Protein AF-A0A4J1VGM9-F1 (afdb_monomer_lite)

Organism: Streptococcus pneumoniae (NCBI:txid1313)

Secondary structure (DSSP, 8-state):
--------PPPSS-----SSHHHHHHTT-HHHHHHHHHHHTTTS-HHHHHHHHHHHHTHHHHHHHHHS---THHHHHHHHHHHHHHHHTT--S-HHHHHHHHHHHHHHHHHHHHHHHT--

InterPro domains:
  IPR002560 Transposase IS204/IS1001/IS1096/IS1165, DDE domain [PF01610] (44-102)
  IPR047951 Transposase ISL3 [PTHR33498] (29-112)

pLDDT: mean 79.6, std 15.39, range [36.38, 96.0]

Sequence (120 aa):
MDTHKEIIAKLDYEAPSCPDCGSLMKNMEPEKFFGLIEDNLKQVHPIFQTVFKTFLKDKEKIVNALQLHYSNAKLEATNNLIKLIKRNAFGFRNFENFKKRIFIALNIKKERTKFVLSRA

Foldseek 3Di:
DDPDDDPDDDDPDDDPDDPPQVPCLVVLPLVVNLVVLVVCLVVDDPVCVVVSVVCVVCVVVSSCVSPDPDDCVVVVVLVVVLVVLCVVVVHDPDVVVSVVVSVVVVVVVVVVVVVVVPPD

Radius of gyration: 21.11 Å; chains: 1; bounding box: 42×38×55 Å

Structure (mmCIF, N/CA/C/O backbone):
data_AF-A0A4J1VGM9-F1
#
_entry.id   AF-A0A4J1VGM9-F1
#
loop_
_atom_site.group_PDB
_atom_site.id
_atom_site.type_symbol
_atom_site.label_atom_id
_atom_site.label_alt_id
_atom_site.label_comp_id
_atom_site.label_asym_id
_atom_site.label_entity_id
_atom_site.label_seq_id
_atom_site.pdbx_PDB_ins_code
_atom_site.Cartn_x
_atom_site.Cartn_y
_atom_site.Cartn_z
_atom_site.occupancy
_atom_site.B_iso_or_equiv
_atom_site.auth_seq_id
_atom_site.auth_comp_id
_atom_site.auth_asym_id
_atom_site.auth_atom_id
_atom_site.pdbx_PDB_model_num
ATOM 1 N N . MET A 1 1 ? 6.077 -21.648 4.219 1.00 38.81 1 MET A N 1
ATOM 2 C CA . MET A 1 1 ? 7.090 -20.579 4.353 1.00 38.81 1 MET A CA 1
ATOM 3 C C . MET A 1 1 ? 6.342 -19.285 4.590 1.00 38.81 1 MET A C 1
ATOM 5 O O . MET A 1 1 ? 5.829 -18.703 3.641 1.00 38.81 1 MET A O 1
ATOM 9 N N . ASP A 1 2 ? 6.196 -18.918 5.859 1.00 36.38 2 ASP A N 1
ATOM 10 C CA . ASP A 1 2 ? 5.514 -17.698 6.282 1.00 36.38 2 ASP A CA 1
ATOM 11 C C . ASP A 1 2 ? 6.311 -16.478 5.811 1.00 36.38 2 ASP A C 1
ATOM 13 O O . ASP A 1 2 ? 7.458 -16.271 6.203 1.00 36.38 2 ASP A O 1
ATOM 17 N N . THR A 1 3 ? 5.734 -15.715 4.885 1.00 47.50 3 THR A N 1
ATOM 18 C CA . THR A 1 3 ? 6.351 -14.508 4.305 1.00 47.50 3 THR A CA 1
ATOM 19 C C . THR A 1 3 ? 5.972 -13.241 5.069 1.00 47.50 3 THR A C 1
ATOM 21 O O . THR A 1 3 ? 6.480 -12.159 4.765 1.00 47.50 3 THR A O 1
ATOM 24 N N . HIS A 1 4 ? 5.132 -13.365 6.095 1.00 44.44 4 HIS A N 1
ATOM 25 C CA . HIS A 1 4 ? 4.770 -12.268 6.974 1.00 44.44 4 HIS A CA 1
ATOM 26 C C . HIS A 1 4 ? 5.847 -12.087 8.046 1.00 44.44 4 HIS A C 1
ATOM 28 O O . HIS A 1 4 ? 5.900 -12.800 9.040 1.00 44.44 4 HIS A O 1
ATOM 34 N N . LYS A 1 5 ? 6.736 -11.111 7.836 1.00 47.41 5 LYS A N 1
ATOM 35 C CA . LYS A 1 5 ? 7.552 -10.569 8.926 1.00 47.41 5 LYS A CA 1
ATOM 36 C C . LYS A 1 5 ? 6.644 -9.695 9.785 1.00 47.41 5 LYS A C 1
ATOM 38 O O . LYS A 1 5 ? 6.278 -8.602 9.357 1.00 47.41 5 LYS A O 1
ATOM 43 N N . GLU A 1 6 ? 6.275 -10.171 10.967 1.00 48.44 6 GLU A N 1
ATOM 44 C CA . GLU A 1 6 ? 5.618 -9.329 11.964 1.00 48.44 6 GLU A CA 1
ATOM 45 C C . GLU A 1 6 ? 6.607 -8.262 12.441 1.00 48.44 6 GLU A C 1
ATOM 47 O O . GLU A 1 6 ? 7.673 -8.556 12.984 1.00 48.44 6 GLU A O 1
ATOM 52 N N . ILE A 1 7 ? 6.272 -6.996 12.194 1.00 51.62 7 ILE A N 1
ATOM 53 C CA . ILE A 1 7 ? 6.971 -5.871 12.808 1.00 51.62 7 ILE A CA 1
ATOM 54 C C . ILE A 1 7 ? 6.349 -5.706 14.190 1.00 51.62 7 ILE A C 1
ATOM 56 O O . ILE A 1 7 ? 5.296 -5.088 14.335 1.00 51.62 7 ILE A O 1
ATOM 60 N N . ILE A 1 8 ? 6.985 -6.288 15.202 1.00 53.38 8 ILE A N 1
ATOM 61 C CA . ILE A 1 8 ? 6.587 -6.079 16.592 1.00 53.38 8 ILE A CA 1
ATOM 62 C C . ILE A 1 8 ? 7.115 -4.706 17.008 1.00 53.38 8 ILE A C 1
ATOM 64 O O . ILE A 1 8 ? 8.291 -4.547 17.341 1.00 53.38 8 ILE A O 1
ATOM 68 N N . ALA A 1 9 ? 6.254 -3.692 16.947 1.00 57.06 9 ALA A N 1
ATOM 69 C CA . ALA A 1 9 ? 6.534 -2.408 17.569 1.00 57.06 9 ALA A CA 1
ATOM 70 C C . ALA A 1 9 ? 6.418 -2.581 19.089 1.00 57.06 9 ALA A C 1
ATOM 72 O O . ALA A 1 9 ? 5.344 -2.906 19.596 1.00 57.06 9 ALA A O 1
ATOM 73 N N . LYS A 1 10 ? 7.520 -2.384 19.821 1.00 61.88 10 LYS A N 1
ATOM 74 C CA . LYS A 1 10 ? 7.441 -2.210 21.274 1.00 61.88 10 LYS A CA 1
ATOM 75 C C . LYS A 1 10 ? 6.797 -0.857 21.537 1.00 61.88 10 LYS A C 1
ATOM 77 O O . LYS A 1 10 ? 7.273 0.159 21.040 1.00 61.88 10 LYS A O 1
ATOM 82 N N . LEU A 1 11 ? 5.686 -0.876 22.254 1.00 66.31 11 LEU A N 1
ATOM 83 C CA . LEU A 1 11 ? 5.003 0.325 22.700 1.00 66.31 11 LEU A CA 1
ATOM 84 C C . LEU A 1 11 ? 5.643 0.758 24.022 1.00 66.31 11 LEU A C 1
ATOM 86 O O . LEU A 1 11 ? 5.851 -0.080 24.896 1.00 66.31 11 LEU A O 1
ATOM 90 N N . ASP A 1 12 ? 5.920 2.051 24.179 1.00 76.88 12 ASP A N 1
ATOM 91 C CA . ASP A 1 12 ? 6.443 2.627 25.432 1.00 76.88 12 ASP A CA 1
ATOM 92 C C . ASP A 1 12 ? 5.344 2.793 26.506 1.00 76.88 12 ASP A C 1
ATOM 94 O O . ASP A 1 12 ? 5.500 3.540 27.468 1.00 76.88 12 ASP A O 1
ATOM 98 N N . TYR A 1 13 ? 4.201 2.125 26.328 1.00 69.62 13 TYR A N 1
ATOM 99 C CA . TYR A 1 13 ? 3.071 2.127 27.248 1.00 69.62 13 TYR A CA 1
ATOM 100 C C . TYR A 1 13 ? 2.512 0.711 27.401 1.00 69.62 13 TYR A C 1
ATOM 102 O O . TYR A 1 13 ? 2.550 -0.093 26.466 1.00 69.62 13 TYR A O 1
ATOM 110 N N . GLU A 1 14 ? 1.965 0.417 28.580 1.00 67.19 14 GLU A N 1
ATOM 111 C CA . GLU A 1 14 ? 1.233 -0.824 28.818 1.00 67.19 14 GLU A CA 1
ATOM 112 C C . GLU A 1 14 ? -0.067 -0.800 28.013 1.00 67.19 14 GLU A C 1
ATOM 114 O O . GLU A 1 14 ? -1.008 -0.064 28.316 1.00 67.19 14 GLU A O 1
ATOM 119 N N . ALA A 1 15 ? -0.097 -1.574 26.929 1.00 65.56 15 ALA A N 1
ATOM 120 C CA . ALA A 1 15 ? -1.300 -1.738 26.137 1.00 65.56 15 ALA A CA 1
ATOM 121 C C . ALA A 1 15 ? -2.320 -2.566 26.941 1.00 65.56 15 ALA A C 1
ATOM 123 O O . ALA A 1 15 ? -1.984 -3.672 27.376 1.00 65.56 15 ALA A O 1
ATOM 124 N N . PRO A 1 16 ? -3.556 -2.074 27.139 1.00 69.19 16 PRO A N 1
ATOM 125 C CA . PRO A 1 16 ? -4.588 -2.847 27.817 1.00 69.19 16 PRO A CA 1
ATOM 126 C C . PRO A 1 16 ? -4.864 -4.146 27.054 1.00 69.19 16 PRO A C 1
ATOM 128 O O . PRO A 1 16 ? -4.812 -4.178 25.820 1.00 69.19 16 PRO A O 1
ATOM 131 N N . SER A 1 17 ? -5.161 -5.225 27.786 1.00 66.75 17 SER A N 1
ATOM 132 C CA . SER A 1 17 ? -5.465 -6.513 27.166 1.00 66.75 17 SER A CA 1
ATOM 133 C C . SER A 1 17 ? -6.698 -6.365 26.286 1.00 66.75 17 SER A C 1
ATOM 135 O O . SER A 1 17 ? -7.799 -6.109 26.771 1.00 66.75 17 SER A O 1
ATOM 137 N N . CYS A 1 18 ? -6.502 -6.534 24.990 1.00 67.50 18 CYS A N 1
ATOM 138 C CA . CYS A 1 18 ? -7.559 -6.467 24.009 1.00 67.50 18 CYS A CA 1
ATOM 139 C C . CYS A 1 18 ? -7.672 -7.852 23.358 1.00 67.50 18 CYS A C 1
ATOM 141 O O . CYS A 1 18 ? -6.974 -8.131 22.381 1.00 67.50 18 CYS A O 1
ATOM 143 N N . PRO A 1 19 ? -8.482 -8.754 23.945 1.00 65.25 19 PRO A N 1
ATOM 144 C CA . PRO A 1 19 ? -8.539 -10.153 23.526 1.00 65.25 19 PRO A CA 1
ATOM 145 C C . PRO A 1 19 ? -9.017 -10.332 22.075 1.00 65.25 19 PRO A C 1
ATOM 147 O O . PRO A 1 19 ? -8.644 -11.316 21.442 1.00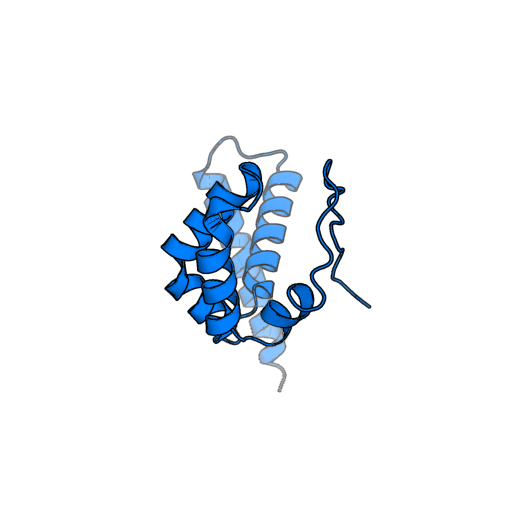 65.25 19 PRO A O 1
ATOM 150 N N . ASP A 1 20 ? -9.737 -9.349 21.514 1.00 64.06 20 ASP A N 1
ATOM 151 C CA . ASP A 1 20 ? -10.415 -9.487 20.216 1.00 64.06 20 ASP A CA 1
ATOM 152 C C . ASP A 1 20 ? -9.939 -8.529 19.105 1.00 64.06 20 ASP A C 1
ATOM 154 O O . ASP A 1 20 ? -10.281 -8.717 17.940 1.00 64.06 20 ASP A O 1
ATOM 158 N N . CYS A 1 21 ? -9.114 -7.509 19.368 1.00 62.94 21 CYS A N 1
ATOM 159 C CA . CYS A 1 21 ? -8.731 -6.566 18.296 1.00 62.94 21 CYS A CA 1
ATOM 160 C C . CYS A 1 21 ? -7.877 -7.199 17.193 1.00 62.94 21 CYS A C 1
ATOM 162 O O . CYS A 1 21 ? -7.968 -6.781 16.037 1.00 62.94 21 CYS A O 1
ATOM 164 N N . GLY A 1 22 ? -7.069 -8.212 17.518 1.00 60.12 22 GLY A N 1
ATOM 165 C CA . GLY A 1 22 ? -6.265 -8.924 16.522 1.00 60.12 22 GLY A CA 1
ATOM 166 C C . GLY A 1 22 ? -7.104 -9.770 15.556 1.00 60.12 22 GLY A C 1
ATOM 167 O O . GLY A 1 22 ? -6.707 -9.970 14.406 1.00 60.12 22 GLY A O 1
ATOM 168 N N . SER A 1 23 ? -8.269 -10.254 15.996 1.00 62.84 23 SER A N 1
ATOM 169 C CA . SER A 1 23 ? -9.154 -11.106 15.197 1.00 62.84 23 SER A CA 1
ATOM 170 C C . SER A 1 23 ? -10.134 -10.300 14.342 1.00 62.84 23 SER A C 1
ATOM 172 O O . SER A 1 23 ? -10.480 -10.751 13.256 1.00 62.84 23 SER A O 1
ATOM 174 N N . LEU A 1 24 ? -10.509 -9.078 14.736 1.00 65.31 24 LEU A N 1
ATOM 175 C CA . LEU A 1 24 ? -11.466 -8.246 13.985 1.00 65.31 24 LEU A CA 1
ATOM 176 C C . LEU A 1 24 ? -11.010 -7.903 12.561 1.00 65.31 24 LEU A C 1
ATOM 178 O O . LEU A 1 24 ? -11.801 -7.985 11.621 1.00 65.31 24 LEU A O 1
ATOM 182 N N . MET A 1 25 ? -9.726 -7.574 12.376 1.00 63.22 25 MET A N 1
ATOM 183 C CA . MET A 1 25 ? -9.179 -7.329 11.035 1.00 63.22 25 MET A CA 1
ATOM 184 C C . MET A 1 25 ? -8.943 -8.621 10.244 1.00 63.22 25 MET A C 1
ATOM 186 O O . MET A 1 25 ? -9.064 -8.611 9.022 1.00 63.22 25 MET A O 1
ATOM 190 N N . LYS A 1 26 ? -8.635 -9.739 10.920 1.00 64.25 26 LYS A N 1
ATOM 191 C CA . LYS A 1 26 ? -8.477 -11.056 10.275 1.00 64.25 26 LYS A CA 1
ATOM 192 C C . LYS A 1 26 ? -9.810 -11.644 9.812 1.00 64.25 26 LYS A C 1
ATOM 194 O O . LYS A 1 26 ? -9.843 -12.311 8.785 1.00 64.25 26 LYS A O 1
ATOM 199 N N . ASN A 1 27 ? -10.887 -11.368 10.541 1.00 66.94 27 ASN A N 1
ATOM 200 C CA . ASN A 1 27 ? -12.219 -11.907 10.283 1.00 66.94 27 ASN A CA 1
ATOM 201 C C . ASN A 1 27 ? -13.052 -11.031 9.330 1.00 66.94 27 ASN A C 1
ATOM 203 O O . ASN A 1 27 ? -14.209 -11.353 9.100 1.00 66.94 27 ASN A O 1
ATOM 207 N N . MET A 1 28 ? -12.477 -9.956 8.767 1.00 69.25 28 MET A N 1
ATOM 208 C CA . MET A 1 28 ? -13.153 -9.043 7.832 1.00 69.25 28 MET A CA 1
ATOM 209 C C . MET A 1 28 ? -14.484 -8.484 8.368 1.00 69.25 28 MET A C 1
ATOM 211 O O . MET A 1 28 ? -15.462 -8.408 7.633 1.00 69.25 28 MET A O 1
ATOM 215 N N . GLU A 1 29 ? -14.511 -8.045 9.629 1.00 80.44 29 GLU A N 1
ATOM 216 C CA . GLU A 1 29 ? -15.694 -7.430 10.257 1.00 80.44 29 GLU A CA 1
ATOM 217 C C . GLU A 1 29 ? -15.482 -5.907 10.418 1.00 80.44 29 GLU A C 1
ATOM 219 O O . GLU A 1 29 ? -15.218 -5.425 11.531 1.00 80.44 29 GLU A O 1
ATOM 224 N N . PRO A 1 30 ? -15.518 -5.117 9.324 1.00 81.69 30 PRO A N 1
ATOM 225 C CA . PRO A 1 30 ? -15.172 -3.702 9.371 1.00 81.69 30 PRO A CA 1
ATOM 226 C C . PRO A 1 30 ? -16.110 -2.883 10.261 1.00 81.69 30 PRO A C 1
ATOM 228 O O . PRO A 1 30 ? -15.659 -1.942 10.909 1.00 81.69 30 PRO A O 1
ATOM 231 N N . GLU A 1 31 ? -17.392 -3.230 10.340 1.00 84.62 31 GLU A N 1
ATOM 232 C CA . GLU A 1 31 ? -18.383 -2.500 11.135 1.00 84.62 31 GLU A CA 1
ATOM 233 C C . GLU A 1 31 ? -18.026 -2.530 12.624 1.00 84.62 31 GLU A C 1
ATOM 235 O O . GLU A 1 31 ? -18.003 -1.485 13.277 1.00 84.62 31 GLU A O 1
ATOM 240 N N . LYS A 1 32 ? -17.663 -3.708 13.145 1.00 86.12 32 LYS A N 1
ATOM 241 C CA . LYS A 1 32 ? -17.219 -3.875 14.536 1.00 86.12 32 LYS A CA 1
ATOM 242 C C . LYS A 1 32 ? -15.898 -3.154 14.796 1.00 86.12 32 LYS A C 1
ATOM 244 O O . LYS A 1 32 ? -15.735 -2.528 15.839 1.00 86.12 32 LYS A O 1
ATOM 249 N N . PHE A 1 33 ? -14.969 -3.207 13.842 1.00 86.56 33 PHE A N 1
ATOM 250 C CA . PHE A 1 33 ? -13.687 -2.511 13.945 1.00 86.56 33 PHE A CA 1
ATOM 251 C C . PHE A 1 33 ? -13.859 -0.988 14.043 1.00 86.56 33 PHE A C 1
ATOM 253 O O . PHE A 1 33 ? -13.291 -0.360 14.936 1.00 86.56 33 PHE A O 1
ATOM 260 N N . PHE A 1 34 ? -14.661 -0.392 13.158 1.00 89.88 34 PHE A N 1
ATOM 261 C CA . PHE A 1 34 ? -14.890 1.052 13.168 1.00 89.88 34 PHE A CA 1
ATOM 262 C C . PHE A 1 34 ? -15.713 1.512 14.376 1.00 89.88 34 PHE A C 1
ATOM 264 O O . PHE A 1 34 ? -15.388 2.559 14.930 1.00 89.88 34 PHE A O 1
ATOM 271 N N . GLY A 1 35 ? -16.691 0.721 14.834 1.00 89.62 35 GLY A N 1
ATOM 272 C CA . GLY A 1 35 ? -17.430 1.012 16.069 1.00 89.62 35 GLY A CA 1
ATOM 273 C C . GLY A 1 35 ? -16.505 1.129 17.284 1.00 89.62 35 GLY A C 1
ATOM 274 O O . GLY A 1 35 ? -16.516 2.140 17.979 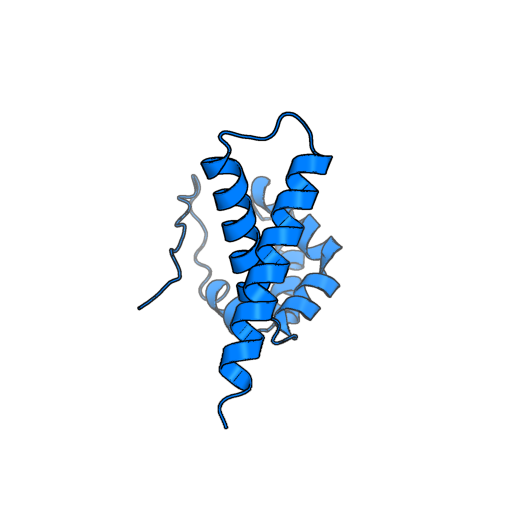1.00 89.62 35 GLY A O 1
ATOM 275 N N . LEU A 1 36 ? -15.590 0.169 17.466 1.00 88.12 36 LEU A N 1
ATOM 276 C CA . LEU A 1 36 ? -14.613 0.219 18.561 1.00 88.12 36 LEU A CA 1
ATOM 277 C C . LEU A 1 36 ? -13.683 1.434 18.490 1.00 88.12 36 LEU A C 1
ATOM 279 O O . LEU A 1 36 ? -13.307 1.981 19.530 1.00 88.12 36 LEU A O 1
ATOM 283 N N . ILE A 1 37 ? -13.290 1.846 17.281 1.00 89.19 37 ILE A N 1
ATOM 284 C CA . ILE A 1 37 ? -12.467 3.044 17.095 1.00 89.19 37 ILE A CA 1
ATOM 285 C C . ILE A 1 37 ? -13.229 4.293 17.540 1.00 89.19 37 ILE A C 1
ATOM 287 O O . ILE A 1 37 ? -12.654 5.125 18.241 1.00 89.19 37 ILE A O 1
ATOM 291 N N . GLU A 1 38 ? -14.490 4.434 17.134 1.00 90.00 38 GLU 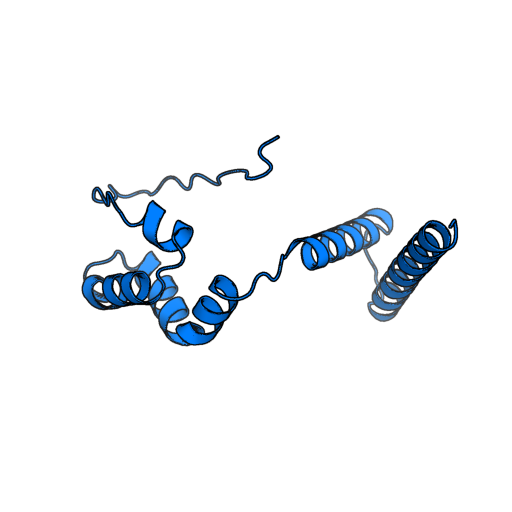A N 1
ATOM 292 C CA . GLU A 1 38 ? -15.327 5.586 17.481 1.00 90.00 38 GLU A CA 1
ATOM 293 C C . GLU A 1 38 ? -15.553 5.673 18.998 1.00 90.00 38 GLU A C 1
ATOM 295 O O . GLU A 1 38 ? -15.328 6.736 19.587 1.00 90.00 38 GLU A O 1
ATOM 300 N N . ASP A 1 39 ? -15.865 4.544 19.639 1.00 89.25 39 ASP A N 1
ATOM 301 C CA . ASP A 1 39 ? -16.134 4.458 21.080 1.00 89.25 39 ASP A CA 1
ATOM 302 C C . ASP A 1 39 ? -14.912 4.825 21.939 1.00 89.25 39 ASP A C 1
ATOM 304 O O . ASP A 1 39 ? -15.034 5.433 23.008 1.00 89.25 39 ASP A O 1
ATOM 308 N N . ASN A 1 40 ? -13.707 4.500 21.462 1.00 86.19 40 ASN A N 1
ATOM 309 C CA . ASN A 1 40 ? -12.467 4.658 22.226 1.00 86.19 40 ASN A CA 1
ATOM 310 C C . ASN A 1 40 ? -11.611 5.856 21.789 1.00 86.19 40 ASN A C 1
ATOM 312 O O . ASN A 1 40 ? -10.570 6.114 22.399 1.00 86.19 40 ASN A O 1
ATOM 316 N N . LEU A 1 41 ? -12.036 6.638 20.789 1.00 86.81 41 LEU A N 1
ATOM 317 C CA . LEU A 1 41 ? -11.219 7.693 20.167 1.00 86.81 41 LEU A CA 1
ATOM 318 C C . LEU A 1 41 ? -10.708 8.761 21.151 1.00 86.81 41 LEU A C 1
ATOM 320 O O . LEU A 1 41 ? -9.660 9.363 20.922 1.00 86.81 41 LEU A O 1
ATOM 324 N N . LYS A 1 42 ? -11.440 9.012 22.240 1.00 84.75 42 LYS A N 1
ATOM 325 C CA . LYS A 1 42 ? -11.066 9.991 23.278 1.00 84.75 42 LYS A CA 1
ATOM 326 C C . LYS A 1 42 ? -10.200 9.401 24.395 1.00 84.75 42 LYS A C 1
ATOM 328 O O . LYS A 1 42 ? -9.521 10.157 25.080 1.00 84.75 42 LYS A O 1
ATOM 333 N N . GLN A 1 43 ? -10.248 8.084 24.586 1.00 85.94 43 GLN A N 1
ATOM 334 C CA . GLN A 1 43 ? -9.565 7.371 25.675 1.00 85.94 43 GLN A CA 1
ATOM 335 C C . GLN A 1 43 ? -8.209 6.813 25.235 1.00 85.94 43 GLN A C 1
ATOM 337 O O . GLN A 1 43 ? -7.323 6.570 26.048 1.00 85.94 43 GLN A O 1
ATOM 342 N N . VAL A 1 44 ? -8.037 6.628 23.929 1.00 85.12 44 VAL A N 1
ATOM 343 C CA . VAL A 1 44 ? -6.800 6.144 23.331 1.00 85.12 44 VAL A CA 1
ATOM 344 C C . VAL A 1 44 ? -5.677 7.187 23.397 1.00 85.12 44 VAL A C 1
ATOM 346 O O . VAL A 1 44 ? -5.890 8.396 23.250 1.00 85.12 44 VAL A O 1
ATOM 349 N N . HIS A 1 45 ? -4.448 6.688 23.555 1.00 84.56 45 HIS A N 1
ATOM 350 C CA . HIS A 1 45 ? -3.219 7.472 23.536 1.00 84.56 45 HIS A CA 1
ATOM 351 C C . HIS A 1 45 ? -3.151 8.429 22.320 1.00 84.56 45 HIS A C 1
ATOM 353 O O . HIS A 1 45 ? -3.441 8.006 21.194 1.00 84.56 45 HIS A O 1
ATOM 359 N N . PRO A 1 46 ? -2.702 9.691 22.493 1.00 85.12 46 PRO A N 1
ATOM 360 C CA . PRO A 1 46 ? -2.707 10.718 21.442 1.00 85.12 46 PRO A CA 1
ATOM 361 C C . PRO A 1 46 ? -2.090 10.298 20.101 1.00 85.12 46 PRO A C 1
ATOM 363 O O . PRO A 1 46 ? -2.587 10.681 19.044 1.00 85.12 46 PRO A O 1
ATOM 366 N N . ILE A 1 47 ? -1.048 9.461 20.130 1.00 84.44 47 ILE A N 1
ATOM 367 C CA . ILE A 1 47 ? -0.393 8.921 18.922 1.00 84.44 47 ILE A CA 1
ATOM 368 C C . ILE A 1 47 ? -1.397 8.203 18.007 1.00 84.44 47 ILE A C 1
ATOM 370 O O . ILE A 1 47 ? -1.389 8.404 16.792 1.00 84.44 47 ILE A O 1
ATOM 374 N N . PHE A 1 48 ? -2.291 7.398 18.577 1.00 84.88 48 PHE A N 1
ATOM 375 C CA . PHE A 1 48 ? -3.260 6.629 17.798 1.00 84.88 48 PHE A CA 1
ATOM 376 C C . PHE A 1 48 ? -4.496 7.440 17.434 1.00 84.88 48 PHE A C 1
ATOM 378 O O . PHE A 1 48 ? -5.160 7.093 16.465 1.00 84.88 48 PHE A O 1
ATOM 385 N N . GLN A 1 49 ? -4.782 8.550 18.119 1.00 87.81 49 GLN A N 1
ATOM 386 C CA . GLN A 1 49 ? -5.913 9.409 17.757 1.00 87.81 49 GLN A CA 1
ATOM 387 C C . GLN A 1 49 ? -5.798 9.904 16.312 1.00 87.81 49 GLN A C 1
ATOM 389 O O . GLN A 1 49 ? -6.780 9.900 15.575 1.00 87.81 49 GLN A O 1
ATOM 394 N N . THR A 1 50 ? -4.598 10.296 15.877 1.00 90.62 50 THR A N 1
ATOM 395 C CA . THR A 1 50 ? -4.359 10.735 14.492 1.00 90.62 50 THR A CA 1
ATOM 396 C C . THR A 1 50 ? -4.526 9.588 13.495 1.00 90.62 50 THR A C 1
ATOM 398 O O . THR A 1 50 ? -5.147 9.764 12.443 1.00 90.62 50 THR A O 1
ATOM 401 N N . VAL A 1 51 ? -4.018 8.401 13.834 1.00 89.69 51 VAL A N 1
ATOM 402 C CA . VAL A 1 51 ? -4.152 7.193 13.004 1.00 89.69 51 VAL A CA 1
ATOM 403 C C . VAL A 1 51 ? -5.627 6.818 12.849 1.00 89.69 51 VAL A C 1
ATOM 405 O O . VAL A 1 51 ? -6.118 6.671 11.734 1.00 89.69 51 VAL A O 1
ATOM 408 N N . PHE A 1 52 ? -6.364 6.761 13.954 1.00 92.19 52 PHE A N 1
ATOM 409 C CA . PHE A 1 52 ? -7.780 6.414 13.987 1.00 92.19 52 PHE A CA 1
ATOM 410 C C . PHE A 1 52 ? -8.662 7.446 13.285 1.00 92.19 52 PHE A C 1
ATOM 412 O O . PHE A 1 52 ? -9.543 7.066 12.520 1.00 92.19 52 PHE A O 1
ATOM 419 N N . LYS A 1 53 ? -8.378 8.746 13.430 1.00 92.38 53 LYS A N 1
ATOM 420 C CA . LYS A 1 53 ? -9.041 9.792 12.630 1.00 92.38 53 LYS A CA 1
ATOM 421 C C . LYS A 1 53 ? -8.827 9.587 11.130 1.00 92.38 53 LYS A C 1
ATOM 423 O O . LYS A 1 53 ? -9.750 9.795 10.347 1.00 92.38 53 LYS A O 1
ATOM 428 N N . THR A 1 54 ? -7.630 9.163 10.726 1.00 93.62 54 THR A N 1
ATOM 429 C CA . THR A 1 54 ? -7.334 8.855 9.319 1.00 93.62 54 THR A CA 1
ATOM 430 C C . THR A 1 54 ? -8.115 7.629 8.851 1.00 93.62 54 THR A C 1
ATOM 432 O O . THR A 1 54 ? -8.716 7.666 7.782 1.00 93.62 54 THR A O 1
ATOM 435 N N . PHE A 1 55 ? -8.190 6.576 9.669 1.00 91.81 55 PHE A N 1
ATOM 436 C CA . PHE A 1 55 ? -8.991 5.392 9.350 1.00 91.81 55 PHE A CA 1
ATOM 437 C C . PHE A 1 55 ? -10.472 5.729 9.183 1.00 91.81 55 PHE A C 1
ATOM 439 O O . PHE A 1 55 ? -11.078 5.290 8.212 1.00 91.81 55 PHE A O 1
ATOM 446 N N . LEU A 1 56 ? -11.042 6.549 10.071 1.00 92.38 56 LEU A N 1
ATOM 447 C CA . LEU A 1 56 ? -12.432 6.997 9.957 1.00 92.38 56 LEU A CA 1
ATOM 448 C C . LEU A 1 56 ? -12.665 7.830 8.689 1.00 92.38 56 LEU A C 1
ATOM 450 O O . LEU A 1 56 ? -13.667 7.640 8.004 1.00 92.38 56 LEU A O 1
ATOM 454 N N . LYS A 1 57 ? -11.719 8.707 8.329 1.00 94.88 57 LYS A N 1
ATOM 455 C CA . LYS A 1 57 ? -11.782 9.501 7.092 1.00 94.88 57 LYS A CA 1
ATOM 456 C C . LYS A 1 57 ? -11.762 8.629 5.832 1.00 94.88 57 LYS A C 1
ATOM 458 O O . LYS A 1 57 ? -12.459 8.935 4.871 1.00 94.88 57 LYS A O 1
ATOM 463 N N . ASP A 1 58 ? -10.961 7.567 5.826 1.00 93.75 58 ASP A N 1
ATOM 464 C CA . ASP A 1 58 ? -10.790 6.662 4.684 1.00 93.75 58 ASP A CA 1
ATOM 465 C C . ASP A 1 58 ? -11.579 5.341 4.838 1.00 93.75 58 ASP A C 1
ATOM 467 O O . ASP A 1 58 ? -11.252 4.341 4.192 1.00 93.75 58 ASP A O 1
ATOM 471 N N . LYS A 1 59 ? -12.644 5.337 5.656 1.00 91.06 59 LYS A N 1
ATOM 472 C CA . LYS A 1 59 ? -13.447 4.153 6.012 1.00 91.06 59 LYS A CA 1
ATOM 473 C C . LYS A 1 59 ? -13.877 3.334 4.800 1.00 91.06 59 LYS A C 1
ATOM 475 O O . LYS A 1 59 ? -13.583 2.144 4.734 1.00 91.06 59 LYS A O 1
ATOM 480 N N . GLU A 1 60 ? -14.505 3.966 3.811 1.00 90.25 60 GLU A N 1
ATOM 481 C CA . GLU A 1 60 ? -14.978 3.280 2.600 1.00 90.25 60 GLU A CA 1
ATOM 482 C C . GLU A 1 60 ? -13.846 2.576 1.843 1.00 90.25 60 GLU A C 1
ATOM 484 O O . GLU A 1 60 ? -14.011 1.455 1.369 1.00 90.25 60 GLU A O 1
ATOM 489 N N . LYS A 1 61 ? -12.662 3.196 1.762 1.00 90.50 61 LYS A N 1
ATOM 490 C CA . LYS A 1 61 ? -11.502 2.599 1.083 1.00 90.50 61 LYS A CA 1
ATOM 491 C C . LYS A 1 61 ? -11.000 1.369 1.827 1.00 90.50 61 LYS A C 1
ATOM 493 O O . LYS A 1 61 ? -10.621 0.394 1.187 1.00 90.50 61 LYS A O 1
ATOM 498 N N . ILE A 1 62 ? -10.998 1.419 3.158 1.00 88.12 62 ILE A N 1
ATOM 499 C CA . ILE A 1 62 ? -10.587 0.302 4.012 1.00 88.12 62 ILE A CA 1
ATOM 500 C C . ILE A 1 62 ? -11.592 -0.848 3.890 1.00 88.12 62 ILE A C 1
ATOM 502 O O . ILE A 1 62 ? -11.176 -1.982 3.680 1.00 88.12 62 ILE A O 1
ATOM 506 N N . VAL A 1 63 ? -12.897 -0.562 3.935 1.00 88.00 63 VAL A N 1
ATOM 507 C CA . VAL A 1 63 ? -13.954 -1.567 3.724 1.00 88.00 63 VAL A CA 1
ATOM 508 C C . VAL A 1 63 ? -13.812 -2.220 2.350 1.00 88.00 63 VAL A C 1
ATOM 510 O O . VAL A 1 63 ? -13.770 -3.445 2.256 1.00 88.00 63 VAL A O 1
ATOM 513 N N . ASN A 1 64 ? -13.640 -1.419 1.296 1.00 87.75 64 ASN A N 1
ATOM 514 C CA . ASN A 1 64 ? -13.426 -1.925 -0.058 1.00 87.75 64 ASN A CA 1
ATOM 515 C C . ASN A 1 64 ? -12.161 -2.790 -0.154 1.00 87.75 64 ASN A C 1
ATOM 517 O O . ASN A 1 64 ? -12.175 -3.828 -0.808 1.00 87.75 64 ASN A O 1
ATOM 521 N N . ALA A 1 65 ? -11.068 -2.393 0.503 1.00 84.75 65 ALA A N 1
ATOM 522 C CA . ALA A 1 65 ? -9.828 -3.167 0.519 1.00 84.75 65 ALA A CA 1
ATOM 523 C C . ALA A 1 65 ? -9.963 -4.500 1.269 1.00 84.75 65 ALA A C 1
ATOM 525 O O . ALA A 1 65 ? -9.280 -5.455 0.910 1.00 84.75 65 ALA A O 1
ATOM 526 N N . LEU A 1 66 ? -10.825 -4.568 2.287 1.00 82.06 66 LEU A N 1
ATOM 527 C CA . LEU A 1 66 ? -11.130 -5.812 2.989 1.00 82.06 66 LEU A CA 1
ATOM 528 C C . LEU A 1 66 ? -12.005 -6.719 2.121 1.00 82.06 66 LEU A C 1
ATOM 530 O O . LEU A 1 66 ? -11.673 -7.883 1.949 1.00 82.06 66 LEU A O 1
ATOM 534 N N . GLN A 1 67 ? -13.085 -6.193 1.538 1.00 81.94 67 GLN A N 1
ATOM 535 C CA . GLN A 1 67 ? -14.053 -6.981 0.765 1.00 81.94 67 GLN A CA 1
ATOM 536 C C . GLN A 1 67 ? -13.504 -7.493 -0.573 1.00 81.94 67 GLN A C 1
ATOM 538 O O . GLN A 1 67 ? -13.861 -8.583 -1.019 1.00 81.94 67 GLN A O 1
ATOM 543 N N . LEU A 1 68 ? -12.649 -6.716 -1.240 1.00 83.19 68 LEU A N 1
ATOM 544 C CA . LEU A 1 68 ? -12.100 -7.092 -2.538 1.00 83.19 68 LEU A CA 1
ATOM 545 C C . LEU A 1 68 ? -10.939 -8.078 -2.379 1.00 83.19 68 LEU A C 1
ATOM 547 O O . LEU A 1 68 ? -9.957 -7.806 -1.698 1.00 83.19 68 LEU A O 1
ATOM 551 N N . HIS A 1 69 ? -10.961 -9.170 -3.145 1.00 78.62 69 HIS A N 1
ATOM 552 C CA . HIS A 1 69 ? -9.862 -10.146 -3.219 1.00 78.62 69 HIS A CA 1
ATOM 553 C C . HIS A 1 69 ? -8.618 -9.639 -3.979 1.00 78.62 69 HIS A C 1
ATOM 555 O O . HIS A 1 69 ? -7.854 -10.419 -4.556 1.00 78.62 69 HIS A O 1
ATOM 561 N N . TYR A 1 70 ? -8.411 -8.324 -4.040 1.00 80.81 70 TYR A N 1
ATOM 562 C CA . TYR A 1 70 ? -7.273 -7.748 -4.736 1.00 80.81 70 TYR A CA 1
ATOM 563 C C . TYR A 1 70 ? -5.990 -7.938 -3.921 1.00 80.81 70 TYR A C 1
ATOM 565 O O . TYR A 1 70 ? -5.844 -7.426 -2.815 1.00 80.81 70 TYR A O 1
ATOM 573 N N . SER A 1 71 ? -5.016 -8.644 -4.497 1.00 81.56 71 SER A N 1
ATOM 574 C CA . SER A 1 71 ? -3.710 -8.834 -3.869 1.00 81.56 71 SER A CA 1
ATOM 575 C C . SER A 1 71 ? -2.726 -7.725 -4.244 1.00 81.56 71 SER A C 1
ATOM 577 O O . SER A 1 71 ? -2.468 -7.458 -5.422 1.00 81.56 71 SER A O 1
ATOM 579 N N . ASN A 1 72 ? -2.047 -7.174 -3.236 1.00 87.19 72 ASN A N 1
ATOM 580 C CA . ASN A 1 72 ? -0.933 -6.238 -3.423 1.00 87.19 72 ASN A CA 1
ATOM 581 C C . ASN A 1 72 ? 0.306 -6.874 -4.080 1.00 87.19 72 ASN A C 1
ATOM 583 O O . ASN A 1 72 ? 1.241 -6.153 -4.431 1.00 87.19 72 ASN A O 1
ATOM 587 N N . ALA A 1 73 ? 0.327 -8.194 -4.304 1.00 85.62 73 ALA A N 1
ATOM 588 C CA . ALA A 1 73 ? 1.473 -8.909 -4.867 1.00 85.62 73 ALA A CA 1
ATOM 589 C C . ALA A 1 73 ? 1.974 -8.309 -6.193 1.00 85.62 73 ALA A C 1
ATOM 591 O O . ALA A 1 73 ? 3.179 -8.142 -6.389 1.00 85.62 73 ALA A O 1
ATOM 592 N N . LYS A 1 74 ? 1.064 -7.926 -7.100 1.00 86.12 74 LYS A N 1
ATOM 593 C CA . LYS A 1 74 ? 1.436 -7.340 -8.400 1.00 86.12 74 LYS A CA 1
ATOM 594 C C . LYS A 1 74 ? 2.055 -5.946 -8.257 1.00 86.12 74 LYS A C 1
ATOM 596 O O . LYS A 1 74 ? 3.020 -5.621 -8.958 1.00 86.12 74 LYS A O 1
ATOM 601 N N . LEU A 1 75 ? 1.516 -5.135 -7.346 1.00 89.31 75 LEU A N 1
ATOM 602 C CA . LEU A 1 75 ? 2.040 -3.806 -7.038 1.00 89.31 75 LEU A CA 1
ATOM 603 C C . LEU A 1 75 ? 3.432 -3.916 -6.404 1.00 89.31 75 LEU A C 1
ATOM 605 O O . LEU A 1 75 ? 4.368 -3.261 -6.856 1.00 89.31 75 LEU A O 1
ATOM 609 N N . GLU A 1 76 ? 3.594 -4.812 -5.434 1.00 90.00 76 GLU A N 1
ATOM 610 C CA . GLU A 1 76 ? 4.856 -5.014 -4.722 1.00 90.00 76 GLU A CA 1
ATOM 611 C C . GLU A 1 76 ? 5.954 -5.569 -5.639 1.00 90.00 76 GLU A C 1
ATOM 613 O O . GLU A 1 76 ? 7.087 -5.080 -5.640 1.00 90.00 76 GLU A O 1
ATOM 618 N N . ALA A 1 77 ? 5.613 -6.513 -6.521 1.00 89.62 77 ALA A N 1
ATOM 619 C CA . ALA A 1 77 ? 6.530 -7.003 -7.548 1.00 89.62 77 ALA A CA 1
ATOM 620 C C . ALA A 1 77 ? 7.008 -5.880 -8.487 1.00 89.62 77 ALA A C 1
ATOM 622 O O . ALA A 1 77 ? 8.179 -5.847 -8.883 1.00 89.62 77 ALA A O 1
ATOM 623 N N . THR A 1 78 ? 6.116 -4.946 -8.827 1.00 92.19 78 THR A N 1
ATOM 624 C CA . THR A 1 78 ? 6.439 -3.780 -9.660 1.00 92.19 78 THR A CA 1
ATOM 625 C C . THR A 1 78 ? 7.339 -2.800 -8.906 1.00 92.19 78 THR A C 1
ATOM 627 O O . THR A 1 78 ? 8.383 -2.403 -9.427 1.00 92.19 78 THR A O 1
ATOM 630 N N . ASN A 1 79 ? 7.009 -2.480 -7.654 1.00 95.00 79 ASN A N 1
ATOM 631 C CA . ASN A 1 79 ? 7.816 -1.610 -6.797 1.00 95.00 79 ASN A CA 1
ATOM 632 C C . ASN A 1 79 ? 9.235 -2.156 -6.607 1.00 95.00 79 ASN A C 1
ATOM 634 O O . ASN A 1 79 ? 10.209 -1.408 -6.709 1.00 95.00 79 ASN A O 1
ATOM 638 N N . ASN A 1 80 ? 9.379 -3.463 -6.394 1.00 94.81 80 ASN A N 1
ATOM 639 C CA . ASN A 1 80 ? 10.687 -4.094 -6.230 1.00 94.81 80 ASN A CA 1
ATOM 640 C C . ASN A 1 80 ? 11.516 -4.074 -7.519 1.00 94.81 80 ASN A C 1
ATOM 642 O O . ASN A 1 80 ? 12.726 -3.84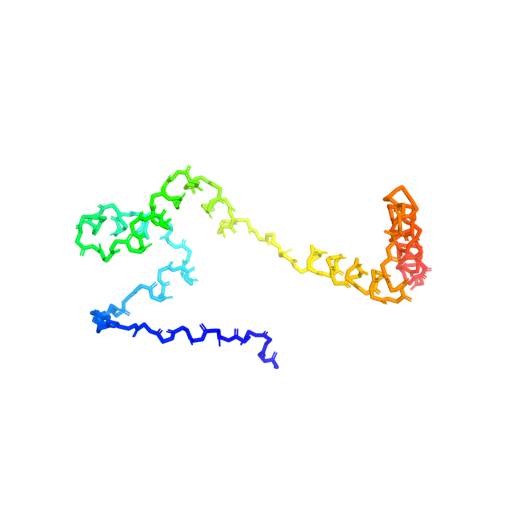3 -7.461 1.00 94.81 80 ASN A O 1
ATOM 646 N N . LEU A 1 81 ? 10.882 -4.206 -8.689 1.00 93.44 81 LEU A N 1
ATOM 647 C CA . LEU A 1 81 ? 11.560 -4.000 -9.970 1.00 93.44 81 LEU A CA 1
ATOM 648 C C . LEU A 1 81 ? 12.060 -2.556 -10.122 1.00 93.44 81 LEU A C 1
ATOM 650 O O . LEU A 1 81 ? 13.205 -2.349 -10.517 1.00 93.44 81 LEU A O 1
ATOM 654 N N . ILE A 1 82 ? 11.237 -1.563 -9.781 1.00 95.00 82 ILE A N 1
ATOM 655 C CA . ILE A 1 82 ? 11.614 -0.142 -9.843 1.00 95.00 82 ILE A CA 1
ATOM 656 C C . ILE A 1 82 ? 12.795 0.144 -8.904 1.00 95.00 82 ILE A C 1
ATOM 658 O O . ILE A 1 82 ? 13.775 0.772 -9.317 1.00 95.00 82 ILE A O 1
ATOM 662 N N . LYS A 1 83 ? 12.746 -0.367 -7.666 1.00 95.12 83 LYS A N 1
ATOM 663 C CA . LYS A 1 83 ? 13.851 -0.270 -6.696 1.00 95.12 83 LYS A CA 1
ATOM 664 C C . LYS A 1 83 ? 15.135 -0.896 -7.255 1.00 95.12 83 LYS A C 1
ATOM 666 O O . LYS A 1 83 ? 16.197 -0.281 -7.163 1.00 95.12 83 LYS A O 1
ATOM 671 N N . LEU A 1 84 ? 15.045 -2.071 -7.886 1.00 95.12 84 LEU A N 1
ATOM 672 C CA . LEU A 1 84 ? 16.187 -2.743 -8.514 1.00 95.12 84 LEU A CA 1
ATOM 673 C C . LEU A 1 84 ? 16.776 -1.924 -9.671 1.00 95.12 84 LEU A C 1
ATOM 675 O O . LEU A 1 84 ? 17.990 -1.756 -9.736 1.00 95.12 84 LEU A O 1
ATOM 6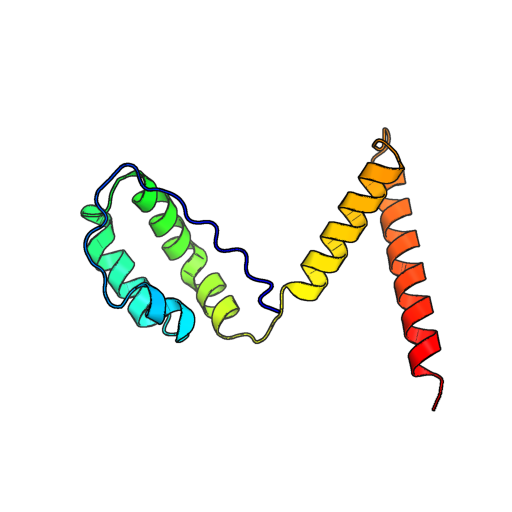79 N N . ILE A 1 85 ? 15.933 -1.378 -10.553 1.00 93.62 85 ILE A N 1
ATOM 680 C CA . ILE A 1 85 ? 16.366 -0.524 -11.670 1.00 93.62 85 ILE A CA 1
ATOM 681 C C . ILE A 1 85 ? 17.112 0.704 -11.145 1.00 93.62 85 ILE A C 1
ATOM 683 O O . ILE A 1 85 ? 18.187 1.028 -11.648 1.00 93.62 85 ILE A O 1
ATOM 687 N N . LYS A 1 86 ? 16.573 1.363 -10.112 1.00 95.06 86 LYS A N 1
ATOM 688 C CA . LYS A 1 86 ? 17.213 2.522 -9.480 1.00 95.06 86 LYS A CA 1
ATOM 689 C C . LYS A 1 86 ? 18.569 2.153 -8.869 1.00 95.06 86 LYS A C 1
ATOM 691 O O . LYS A 1 86 ? 19.530 2.890 -9.072 1.00 95.06 86 LYS A O 1
ATOM 696 N N . ARG A 1 87 ? 18.656 1.015 -8.165 1.00 95.44 87 ARG A N 1
ATOM 697 C CA . ARG A 1 87 ? 19.897 0.524 -7.542 1.00 95.44 87 ARG A CA 1
ATOM 698 C C . ARG A 1 87 ? 20.967 0.177 -8.578 1.00 95.44 87 ARG A C 1
ATOM 700 O O . ARG A 1 87 ? 22.102 0.600 -8.424 1.00 95.44 87 ARG A O 1
ATOM 707 N N . ASN A 1 88 ? 20.601 -0.529 -9.647 1.00 92.00 88 ASN A N 1
ATOM 708 C CA . ASN A 1 88 ? 21.546 -0.957 -10.685 1.00 92.00 88 ASN A CA 1
ATOM 709 C C . ASN A 1 88 ? 22.111 0.211 -11.505 1.00 92.00 88 ASN A C 1
ATOM 711 O O . ASN A 1 88 ? 23.210 0.109 -12.035 1.00 92.00 88 ASN A O 1
ATOM 715 N N . ALA A 1 89 ? 21.359 1.304 -11.632 1.00 91.44 89 ALA A N 1
ATOM 716 C CA . ALA A 1 89 ? 21.817 2.508 -12.316 1.00 91.44 89 ALA A CA 1
ATOM 717 C C . ALA A 1 89 ? 22.604 3.465 -11.404 1.00 91.44 89 ALA A C 1
ATOM 719 O O . ALA A 1 89 ? 23.060 4.498 -11.882 1.00 91.44 89 ALA A O 1
ATOM 720 N N . PHE A 1 90 ? 22.728 3.153 -10.104 1.00 91.31 90 PHE A N 1
ATOM 721 C CA . PHE A 1 90 ? 23.229 4.078 -9.078 1.00 91.31 90 PHE A CA 1
ATOM 722 C C . PHE A 1 90 ? 22.458 5.413 -9.056 1.00 91.31 90 PHE A C 1
ATOM 724 O O . PHE A 1 90 ? 23.001 6.475 -8.767 1.00 91.31 90 PHE A O 1
ATOM 731 N N . GLY A 1 91 ? 21.155 5.350 -9.347 1.00 89.69 91 GLY A N 1
ATOM 732 C CA . GLY A 1 91 ? 20.289 6.515 -9.509 1.00 89.69 91 GLY A CA 1
ATOM 733 C C . GLY A 1 91 ? 20.197 7.027 -10.949 1.00 89.69 91 GLY A C 1
ATOM 734 O O . GLY A 1 91 ? 20.923 6.622 -11.848 1.00 89.69 91 GLY A O 1
ATOM 735 N N . PHE A 1 92 ? 19.241 7.923 -11.185 1.00 91.94 92 PHE A N 1
ATOM 736 C CA . PHE A 1 92 ? 19.034 8.559 -12.485 1.00 91.94 92 PHE A CA 1
ATOM 737 C C . PHE A 1 92 ? 19.060 10.069 -12.299 1.00 91.94 92 PHE A C 1
ATOM 739 O O . PHE A 1 92 ? 18.278 10.604 -11.520 1.00 91.94 92 PHE A O 1
ATOM 746 N N . ARG A 1 93 ? 19.926 10.757 -13.049 1.00 92.25 93 ARG A N 1
ATOM 747 C CA . ARG A 1 93 ? 19.963 12.230 -13.080 1.00 92.25 93 ARG A CA 1
ATOM 748 C C . ARG A 1 93 ? 18.746 12.828 -13.791 1.00 92.25 93 ARG A C 1
ATOM 750 O O . ARG A 1 93 ? 18.329 13.931 -13.478 1.00 92.25 93 ARG A O 1
ATOM 757 N N . ASN A 1 94 ? 18.183 12.094 -14.752 1.00 94.06 94 ASN A N 1
ATOM 758 C CA . ASN A 1 94 ? 17.035 12.513 -15.549 1.00 94.06 94 ASN A CA 1
ATOM 759 C C . ASN A 1 94 ? 15.848 11.565 -15.303 1.00 94.06 94 ASN A C 1
ATOM 761 O O . ASN A 1 94 ? 15.952 10.354 -15.526 1.00 94.06 94 ASN A O 1
ATOM 765 N N . PHE A 1 95 ? 14.720 12.125 -14.864 1.00 93.31 95 PHE A N 1
ATOM 766 C CA . PHE A 1 95 ? 13.519 11.362 -14.524 1.00 93.31 95 PHE A CA 1
ATOM 767 C C . PHE A 1 95 ? 12.829 10.730 -15.744 1.00 93.31 95 PHE A C 1
ATOM 769 O O . PHE A 1 95 ? 12.314 9.616 -15.649 1.00 93.31 95 PHE A O 1
ATOM 776 N N . GLU A 1 96 ? 12.875 11.368 -16.914 1.00 96.00 96 GLU A N 1
ATOM 777 C CA . GLU A 1 96 ? 12.345 10.780 -18.151 1.00 96.00 96 GLU A CA 1
ATOM 778 C C . GLU A 1 96 ? 13.112 9.522 -18.547 1.00 96.00 96 GLU A C 1
ATOM 780 O O . GLU A 1 96 ? 12.516 8.511 -18.919 1.00 96.00 96 GLU A O 1
ATOM 785 N N . ASN A 1 97 ? 14.435 9.535 -18.389 1.00 94.00 97 ASN A N 1
ATOM 786 C CA . ASN A 1 97 ? 15.255 8.352 -18.638 1.00 94.00 97 ASN A CA 1
ATOM 787 C C . ASN A 1 97 ? 14.939 7.224 -17.643 1.00 94.00 97 ASN A C 1
ATOM 789 O O . ASN A 1 97 ? 14.928 6.052 -18.029 1.00 94.00 97 ASN A O 1
ATOM 793 N N . PHE A 1 98 ? 14.611 7.563 -16.392 1.00 95.31 98 PHE A N 1
ATOM 794 C CA . PHE A 1 98 ? 14.154 6.587 -15.405 1.00 95.31 98 PHE A CA 1
ATOM 795 C C . PHE A 1 98 ? 12.818 5.953 -15.805 1.00 95.31 98 PHE A C 1
ATOM 797 O O . PHE A 1 98 ? 12.720 4.726 -15.866 1.00 95.31 98 PHE A O 1
ATOM 804 N N . LYS A 1 99 ? 11.816 6.769 -16.165 1.00 94.50 99 LYS A N 1
ATOM 805 C CA . LYS A 1 99 ? 10.517 6.282 -16.655 1.00 94.50 99 LYS A CA 1
ATOM 806 C C . LYS A 1 99 ? 10.685 5.380 -17.874 1.00 94.50 99 LYS A C 1
ATOM 808 O O . LYS A 1 99 ? 10.175 4.261 -17.872 1.00 94.50 99 LYS A O 1
ATOM 813 N N . LYS A 1 100 ? 11.458 5.811 -18.877 1.00 95.31 100 LYS A N 1
ATOM 814 C CA . LYS A 1 100 ? 11.750 5.010 -20.079 1.00 95.31 100 LYS A CA 1
ATOM 815 C C . LYS A 1 100 ? 12.344 3.648 -19.715 1.00 95.31 100 LYS A C 1
ATOM 817 O O . LYS A 1 100 ? 11.892 2.628 -20.232 1.00 95.31 100 LYS A O 1
ATOM 822 N N . ARG A 1 101 ? 13.301 3.598 -18.781 1.00 94.19 101 ARG A N 1
ATOM 823 C CA . ARG A 1 101 ? 13.907 2.335 -18.331 1.00 94.19 101 ARG A CA 1
ATOM 824 C C . ARG A 1 101 ? 12.902 1.415 -17.632 1.00 94.19 101 ARG A C 1
ATOM 826 O O . ARG A 1 101 ? 12.945 0.207 -17.864 1.00 94.19 101 ARG A O 1
ATOM 833 N N . ILE A 1 102 ? 12.001 1.966 -16.816 1.00 94.75 102 ILE A N 1
ATOM 834 C CA . ILE A 1 102 ? 10.918 1.206 -16.172 1.00 94.75 102 ILE A CA 1
ATOM 835 C C . ILE A 1 102 ? 9.980 0.616 -17.229 1.00 94.75 102 ILE A C 1
ATOM 837 O O . ILE A 1 102 ? 9.725 -0.587 -17.199 1.00 94.75 102 ILE A O 1
ATOM 841 N N . PHE A 1 103 ? 9.517 1.420 -18.191 1.00 93.06 103 PHE A N 1
ATOM 842 C CA . PHE A 1 103 ? 8.622 0.952 -19.254 1.00 93.06 103 PHE A CA 1
ATOM 843 C C . PHE A 1 103 ? 9.245 -0.170 -20.088 1.00 93.06 103 PHE A C 1
ATOM 845 O O . PHE A 1 103 ? 8.598 -1.191 -20.310 1.00 93.06 103 PHE A O 1
ATOM 852 N N . ILE A 1 104 ? 10.514 -0.028 -20.483 1.00 92.75 104 ILE A N 1
ATOM 853 C CA . ILE A 1 104 ? 11.242 -1.073 -21.217 1.00 92.75 104 ILE A CA 1
ATOM 854 C C . ILE A 1 104 ? 11.301 -2.368 -20.394 1.00 92.75 104 ILE A C 1
ATOM 856 O O . ILE A 1 104 ? 10.959 -3.436 -20.897 1.00 92.75 104 ILE A O 1
ATOM 860 N N . ALA A 1 105 ? 11.673 -2.292 -19.113 1.00 90.12 105 ALA A N 1
ATOM 861 C CA . ALA A 1 105 ? 11.772 -3.471 -18.253 1.00 90.12 105 ALA A CA 1
ATOM 862 C C . ALA A 1 105 ? 10.417 -4.170 -18.029 1.00 90.12 105 ALA A C 1
ATOM 864 O O . ALA A 1 105 ? 10.354 -5.402 -17.991 1.00 90.12 105 ALA A O 1
ATOM 865 N N . LEU A 1 106 ? 9.333 -3.400 -17.894 1.00 88.56 106 LEU A N 1
ATOM 866 C CA . LEU A 1 106 ? 7.978 -3.934 -17.751 1.00 88.56 106 LEU A CA 1
ATOM 867 C C . LEU A 1 106 ? 7.482 -4.592 -19.044 1.00 88.56 106 LEU A C 1
ATOM 869 O O . LEU A 1 106 ? 6.918 -5.686 -18.985 1.00 88.56 106 LEU A O 1
ATOM 873 N N . ASN A 1 107 ? 7.737 -3.979 -20.202 1.00 83.56 107 ASN A N 1
ATOM 874 C CA . ASN A 1 107 ? 7.364 -4.540 -21.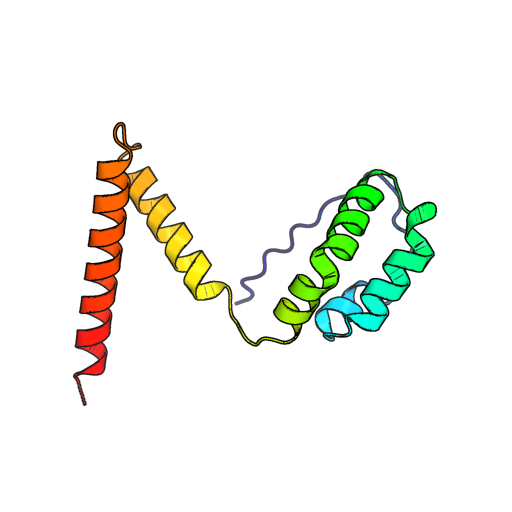502 1.00 83.56 107 ASN A CA 1
ATOM 875 C C . ASN A 1 107 ? 8.120 -5.842 -21.798 1.00 83.56 107 ASN A C 1
ATOM 877 O O . ASN A 1 107 ? 7.487 -6.829 -22.164 1.00 83.56 107 ASN A O 1
ATOM 881 N N . ILE A 1 108 ? 9.429 -5.899 -21.520 1.00 76.94 108 ILE A N 1
ATOM 882 C CA . ILE A 1 108 ? 10.228 -7.130 -21.664 1.00 76.94 108 ILE A CA 1
ATOM 883 C C . ILE A 1 108 ? 9.680 -8.251 -20.772 1.00 76.94 108 ILE A C 1
ATOM 885 O O . ILE A 1 108 ? 9.582 -9.402 -21.202 1.00 76.94 108 ILE A O 1
ATOM 889 N N . LYS A 1 109 ? 9.295 -7.943 -19.523 1.00 73.31 109 LYS A N 1
ATOM 890 C CA . LYS A 1 109 ? 8.655 -8.938 -18.650 1.00 73.31 109 LYS A CA 1
ATOM 891 C C . LYS A 1 109 ? 7.345 -9.445 -19.251 1.00 73.31 109 LYS A C 1
ATOM 893 O O . LYS A 1 109 ? 7.150 -10.655 -19.278 1.00 73.31 109 LYS A O 1
ATOM 898 N N . LYS A 1 110 ? 6.491 -8.550 -19.762 1.00 74.94 110 LYS A N 1
ATOM 899 C CA . LYS A 1 110 ? 5.205 -8.901 -20.388 1.00 74.94 110 LYS A CA 1
ATOM 900 C C . LYS A 1 110 ? 5.385 -9.802 -21.613 1.00 74.94 110 LYS A C 1
ATOM 902 O O . LYS A 1 110 ? 4.652 -10.777 -21.751 1.00 74.94 110 LYS A O 1
ATOM 907 N N . GLU A 1 111 ? 6.354 -9.506 -22.476 1.00 68.62 111 GLU A N 1
ATOM 908 C CA . GLU A 1 111 ? 6.679 -10.344 -23.638 1.00 68.62 111 GLU A CA 1
ATOM 909 C C . GLU A 1 111 ? 7.177 -11.729 -23.220 1.00 68.62 111 GLU A C 1
ATOM 911 O O . GLU A 1 111 ? 6.673 -12.733 -23.723 1.00 68.62 111 GLU A O 1
ATOM 916 N N . ARG A 1 112 ? 8.075 -11.813 -22.228 1.00 67.94 112 ARG A N 1
ATOM 917 C CA . ARG A 1 112 ? 8.525 -13.105 -21.685 1.00 67.94 112 ARG A CA 1
ATOM 918 C C . ARG A 1 112 ? 7.378 -13.937 -21.117 1.00 67.94 112 ARG A C 1
ATOM 920 O O . ARG A 1 112 ? 7.379 -15.146 -21.299 1.00 67.94 112 ARG A O 1
ATOM 927 N N . THR A 1 113 ? 6.398 -13.325 -20.449 1.00 64.38 113 THR A N 1
ATOM 928 C CA . THR A 1 113 ? 5.240 -14.067 -19.915 1.00 64.38 113 THR A CA 1
ATOM 929 C C . THR A 1 113 ? 4.306 -14.557 -21.023 1.00 64.38 113 THR A C 1
ATOM 931 O O . THR A 1 113 ? 3.782 -15.662 -20.922 1.00 64.38 113 THR A O 1
ATOM 934 N N . LYS A 1 114 ? 4.125 -13.782 -22.103 1.00 60.22 114 LYS A N 1
ATOM 935 C CA . LYS A 1 114 ? 3.317 -14.199 -23.263 1.00 60.22 114 LYS A CA 1
ATOM 936 C C . LYS A 1 114 ? 3.890 -15.434 -23.961 1.00 60.22 114 LYS A C 1
ATOM 938 O O . LYS A 1 114 ? 3.127 -16.340 -24.264 1.00 60.22 114 LYS A O 1
ATOM 943 N N . PHE A 1 115 ? 5.210 -15.497 -24.147 1.00 57.44 115 PHE A N 1
ATOM 944 C CA . PHE A 1 115 ? 5.875 -16.644 -24.781 1.00 57.44 115 PHE A CA 1
ATOM 945 C C . PHE A 1 115 ? 5.698 -17.968 -24.019 1.00 57.44 115 PHE A C 1
ATOM 947 O O . PHE A 1 115 ? 5.738 -19.034 -24.628 1.00 57.44 115 PHE A O 1
ATOM 954 N N . VAL A 1 116 ? 5.503 -17.915 -22.697 1.00 57.00 116 VAL A N 1
ATOM 955 C CA . VAL A 1 116 ? 5.293 -19.112 -21.864 1.00 57.00 116 VAL A CA 1
ATOM 956 C C . VAL A 1 116 ? 3.853 -19.629 -21.972 1.00 57.00 116 VAL A C 1
ATOM 958 O O . VAL A 1 116 ? 3.637 -20.830 -21.872 1.00 57.00 116 VAL A O 1
ATOM 961 N N . LEU A 1 117 ? 2.876 -18.752 -22.229 1.00 54.03 117 LEU A N 1
ATOM 962 C CA . LEU A 1 117 ? 1.457 -19.116 -22.367 1.00 54.03 117 LEU A CA 1
ATOM 963 C C . LEU A 1 117 ? 1.077 -19.610 -23.772 1.00 54.03 117 LEU A C 1
ATOM 965 O O . LEU A 1 117 ? -0.003 -20.158 -23.950 1.00 54.03 117 LEU A O 1
ATOM 969 N N . SER A 1 118 ? 1.951 -19.433 -24.762 1.00 54.00 118 SER A N 1
ATOM 970 C CA . SER A 1 118 ? 1.765 -19.900 -26.142 1.00 54.00 118 SER A CA 1
ATOM 971 C C . SER A 1 118 ? 2.409 -21.268 -26.424 1.00 54.00 118 SER A C 1
ATOM 973 O O . SER A 1 118 ? 2.659 -21.600 -27.578 1.00 54.00 118 SER A O 1
ATOM 975 N N . ARG A 1 119 ? 2.716 -22.053 -25.382 1.00 50.59 119 ARG A N 1
ATOM 976 C CA . ARG A 1 119 ? 3.076 -23.476 -25.492 1.00 50.59 119 ARG A CA 1
ATOM 977 C C . ARG A 1 119 ? 1.937 -24.327 -24.925 1.00 50.59 119 ARG A C 1
ATOM 979 O O . ARG A 1 119 ? 2.032 -24.814 -23.802 1.00 50.59 119 ARG A O 1
ATOM 986 N N . ALA A 1 120 ? 0.867 -24.440 -25.701 1.00 40.34 120 ALA A N 1
ATOM 987 C CA . ALA A 1 120 ? -0.140 -25.491 -25.616 1.00 40.34 120 ALA A CA 1
ATOM 988 C C . ALA A 1 120 ? -0.288 -26.082 -27.019 1.00 40.34 120 ALA A C 1
ATOM 990 O O . ALA A 1 120 ? -0.215 -25.276 -27.977 1.00 40.34 120 ALA A O 1
#